Protein AF-A0A498BUT2-F1 (afdb_monomer)

Mean predicted aligned error: 12.11 Å

Structure (mmCIF, N/CA/C/O backbone):
data_AF-A0A498BUT2-F1
#
_entry.id   AF-A0A498BUT2-F1
#
loop_
_atom_site.group_PDB
_atom_site.id
_atom_site.type_symbol
_atom_site.label_atom_id
_atom_site.label_alt_id
_atom_site.label_comp_id
_atom_site.label_asym_id
_atom_site.label_entity_id
_atom_site.label_seq_id
_atom_site.pdbx_PDB_ins_code
_atom_site.Cartn_x
_atom_site.Cartn_y
_atom_site.Cartn_z
_atom_site.occupancy
_atom_site.B_iso_or_equiv
_atom_site.auth_seq_id
_atom_site.auth_comp_id
_atom_site.auth_asym_id
_atom_site.auth_atom_id
_atom_site.pdbx_PDB_model_num
ATOM 1 N N . MET A 1 1 ? 18.995 -13.179 4.848 1.00 48.69 1 MET A N 1
ATOM 2 C CA . MET A 1 1 ? 18.732 -11.824 4.320 1.00 48.69 1 MET A CA 1
ATOM 3 C C . MET A 1 1 ? 18.268 -11.964 2.884 1.00 48.69 1 MET A C 1
ATOM 5 O O . MET A 1 1 ? 19.010 -12.505 2.075 1.00 48.69 1 MET A O 1
ATOM 9 N N . THR A 1 2 ? 17.034 -11.563 2.591 1.00 67.81 2 THR A N 1
ATOM 10 C CA . THR A 1 2 ? 16.469 -11.614 1.234 1.00 67.81 2 THR A CA 1
ATOM 11 C C . THR A 1 2 ? 16.701 -10.267 0.565 1.00 67.81 2 THR A C 1
ATOM 13 O O . THR A 1 2 ? 16.444 -9.232 1.177 1.00 67.81 2 THR A O 1
ATOM 16 N N . TRP A 1 3 ? 17.200 -10.270 -0.671 1.00 71.25 3 TRP A N 1
ATOM 17 C CA . TRP A 1 3 ? 17.342 -9.050 -1.464 1.00 71.25 3 TRP A CA 1
ATOM 18 C C . TRP A 1 3 ? 15.978 -8.362 -1.640 1.00 71.25 3 TRP A C 1
ATOM 20 O O . TRP A 1 3 ? 14.983 -9.025 -1.937 1.00 71.25 3 TRP A O 1
ATOM 30 N N . ARG A 1 4 ? 15.933 -7.037 -1.458 1.00 67.44 4 ARG A N 1
ATOM 31 C CA . ARG A 1 4 ? 14.742 -6.202 -1.669 1.00 67.44 4 ARG A CA 1
ATOM 32 C C . ARG A 1 4 ? 15.098 -5.077 -2.654 1.00 67.44 4 ARG A C 1
ATOM 34 O O . ARG A 1 4 ? 16.143 -4.450 -2.467 1.00 67.44 4 ARG A O 1
ATOM 41 N N . PRO A 1 5 ? 14.277 -4.808 -3.686 1.00 71.19 5 PRO A N 1
ATOM 42 C CA . PRO A 1 5 ? 14.531 -3.696 -4.594 1.00 71.19 5 PRO A CA 1
ATOM 43 C C . PRO A 1 5 ? 14.382 -2.355 -3.868 1.00 71.19 5 PRO A C 1
ATOM 45 O O . PRO A 1 5 ? 13.494 -2.188 -3.031 1.00 71.19 5 PRO A O 1
ATOM 48 N N . ILE A 1 6 ? 15.224 -1.388 -4.232 1.00 82.44 6 ILE A N 1
ATOM 49 C CA . ILE A 1 6 ? 15.056 0.013 -3.834 1.00 82.44 6 ILE A CA 1
ATOM 50 C C . ILE A 1 6 ? 14.134 0.670 -4.865 1.00 82.44 6 ILE A C 1
ATOM 52 O O . ILE A 1 6 ? 14.436 0.656 -6.057 1.00 82.44 6 ILE A O 1
ATOM 56 N N . LEU A 1 7 ? 13.010 1.224 -4.407 1.00 86.06 7 LEU A N 1
ATOM 57 C CA . LEU A 1 7 ? 11.996 1.868 -5.245 1.00 86.06 7 LEU A CA 1
ATOM 58 C C . LEU A 1 7 ? 11.850 3.338 -4.855 1.00 86.06 7 LEU A C 1
ATOM 60 O O . LEU A 1 7 ? 11.900 3.678 -3.673 1.00 86.06 7 LEU A O 1
ATOM 64 N N . ALA A 1 8 ? 11.611 4.200 -5.840 1.00 90.06 8 ALA A N 1
ATOM 65 C CA . ALA A 1 8 ? 11.208 5.575 -5.590 1.00 90.06 8 ALA A CA 1
ATOM 66 C C . ALA A 1 8 ? 9.722 5.604 -5.204 1.00 90.06 8 ALA A C 1
ATOM 68 O O . ALA A 1 8 ? 8.874 5.142 -5.967 1.00 90.06 8 ALA A O 1
ATOM 69 N N . ALA A 1 9 ? 9.403 6.149 -4.032 1.00 92.56 9 ALA A N 1
ATOM 70 C CA . ALA A 1 9 ? 8.027 6.398 -3.616 1.00 92.56 9 ALA A CA 1
ATOM 71 C C . ALA A 1 9 ? 7.617 7.807 -4.061 1.00 92.56 9 ALA A C 1
ATOM 73 O O . ALA A 1 9 ? 8.041 8.797 -3.468 1.00 92.56 9 ALA A O 1
ATOM 74 N N . VAL A 1 10 ? 6.816 7.901 -5.121 1.00 94.62 10 VAL A N 1
ATOM 75 C CA . VAL A 1 10 ? 6.321 9.179 -5.647 1.00 94.62 10 VAL A CA 1
ATOM 76 C C . VAL A 1 10 ? 4.900 9.398 -5.152 1.00 94.62 10 VAL A C 1
ATOM 78 O O . VAL A 1 10 ? 4.006 8.622 -5.487 1.00 94.62 10 VAL A O 1
ATOM 81 N N . GLU A 1 11 ? 4.676 10.443 -4.359 1.00 95.88 11 GLU A N 1
ATOM 82 C CA . GLU A 1 11 ? 3.330 10.811 -3.917 1.00 95.88 11 GLU A CA 1
ATOM 83 C C . GLU A 1 11 ? 2.539 11.402 -5.092 1.00 95.88 11 GLU A C 1
ATOM 85 O O . GLU A 1 11 ? 2.943 12.396 -5.691 1.00 95.88 11 GLU A O 1
ATOM 90 N N . VAL A 1 12 ? 1.433 10.751 -5.456 1.00 94.88 12 VAL A N 1
ATOM 91 C CA . VAL A 1 12 ? 0.573 11.164 -6.584 1.00 94.88 12 VAL A CA 1
ATOM 92 C C . VAL A 1 12 ? -0.678 11.896 -6.109 1.00 94.88 12 VAL A C 1
ATOM 94 O O . VAL A 1 12 ? -1.229 12.728 -6.826 1.00 94.88 12 VAL A O 1
ATOM 97 N N . GLN A 1 13 ? -1.132 11.568 -4.903 1.00 94.31 13 GLN A N 1
ATOM 98 C CA . GLN A 1 13 ? -2.229 12.194 -4.173 1.00 94.31 13 GLN A CA 1
ATOM 99 C C . GLN A 1 13 ? -1.907 12.068 -2.680 1.00 94.31 13 GLN A C 1
ATOM 101 O O . GLN A 1 13 ? -1.156 11.157 -2.322 1.00 94.31 13 GLN A O 1
ATOM 106 N N . PRO A 1 14 ? -2.488 12.907 -1.807 1.00 95.31 14 PRO A N 1
ATOM 107 C CA . PRO A 1 14 ? -2.291 12.771 -0.371 1.00 95.31 14 PRO A CA 1
ATOM 108 C C . PRO A 1 14 ? -2.540 11.333 0.086 1.00 95.31 14 PRO A C 1
ATOM 110 O O . PRO A 1 14 ? -3.590 10.766 -0.223 1.00 95.31 14 PRO A O 1
ATOM 113 N N . ALA A 1 15 ? -1.579 10.756 0.813 1.00 94.44 15 ALA A N 1
ATOM 114 C CA . ALA A 1 15 ? -1.648 9.380 1.318 1.00 94.44 15 ALA A CA 1
ATOM 115 C C . ALA A 1 15 ? -1.657 8.277 0.234 1.00 94.44 15 ALA A C 1
ATOM 117 O O . ALA A 1 15 ? -1.972 7.117 0.523 1.00 94.44 15 ALA A O 1
ATOM 118 N N . VAL A 1 16 ? -1.275 8.609 -1.001 1.00 94.94 16 VAL A N 1
ATOM 119 C CA . VAL A 1 16 ? -1.165 7.670 -2.116 1.00 94.94 16 VAL A CA 1
ATOM 120 C C . VAL A 1 16 ? 0.191 7.811 -2.801 1.00 94.94 16 VAL A C 1
ATOM 122 O O . VAL A 1 16 ? 0.506 8.838 -3.404 1.00 94.94 16 VAL A O 1
ATOM 125 N N . TRP A 1 17 ? 0.950 6.720 -2.819 1.00 95.38 17 TRP A N 1
ATOM 126 C CA . TRP A 1 17 ? 2.262 6.650 -3.448 1.00 95.38 17 TRP A CA 1
ATOM 127 C C . TRP A 1 17 ? 2.277 5.657 -4.611 1.00 95.38 17 TRP A C 1
ATOM 129 O O . TRP A 1 17 ? 1.837 4.512 -4.486 1.00 95.38 17 TRP A O 1
ATOM 139 N N . SER A 1 18 ? 2.812 6.100 -5.748 1.00 93.25 18 SER A N 1
ATOM 140 C CA . SER A 1 18 ? 3.244 5.245 -6.853 1.00 93.25 18 SER A CA 1
ATOM 141 C C . SER A 1 18 ? 4.683 4.813 -6.568 1.00 93.25 18 SER A C 1
ATOM 143 O O . SER A 1 18 ? 5.587 5.642 -6.453 1.00 93.25 18 SER A O 1
ATOM 145 N N . MET A 1 19 ? 4.892 3.510 -6.414 1.00 91.44 19 MET A N 1
ATOM 146 C CA . MET A 1 19 ? 6.205 2.900 -6.242 1.00 91.44 19 MET A CA 1
ATOM 147 C C . MET A 1 19 ? 6.804 2.693 -7.627 1.00 91.44 19 MET A C 1
ATOM 149 O O . MET A 1 19 ? 6.229 1.966 -8.437 1.00 91.44 19 MET A O 1
ATOM 153 N N . ARG A 1 20 ? 7.937 3.330 -7.920 1.00 89.94 20 ARG A N 1
ATOM 154 C CA . ARG A 1 20 ? 8.533 3.357 -9.260 1.00 89.94 20 ARG A CA 1
ATOM 155 C C . ARG A 1 20 ? 9.970 2.856 -9.262 1.00 89.94 20 ARG A C 1
ATOM 157 O O . ARG A 1 20 ? 10.728 3.098 -8.323 1.00 89.94 20 ARG A O 1
ATOM 164 N N . ASP A 1 21 ? 10.340 2.199 -10.349 1.00 86.19 21 ASP A N 1
ATOM 165 C CA . ASP A 1 21 ? 11.714 1.850 -10.698 1.00 86.19 21 ASP A CA 1
ATOM 166 C C . ASP A 1 21 ? 12.080 2.439 -12.077 1.00 86.19 21 ASP A C 1
ATOM 168 O O . ASP A 1 21 ? 11.344 3.247 -12.649 1.00 86.1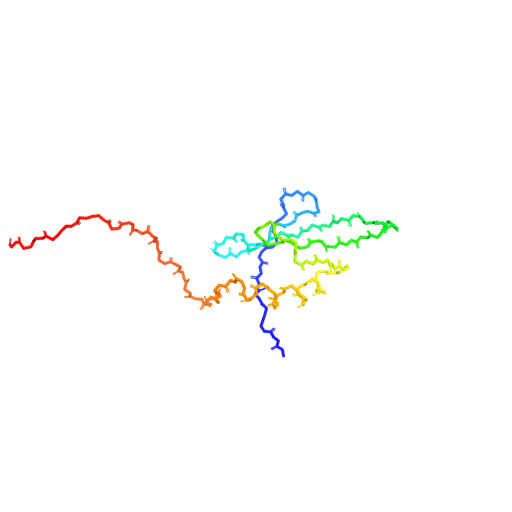9 21 ASP A O 1
ATOM 172 N N . GLN A 1 22 ? 13.238 2.053 -12.618 1.00 84.38 22 GLN A N 1
ATOM 173 C CA . GLN A 1 22 ? 13.688 2.493 -13.945 1.00 84.38 22 GLN A CA 1
ATOM 174 C C . GLN A 1 22 ? 12.825 1.947 -15.098 1.00 84.38 22 GLN A C 1
ATOM 176 O O . GLN A 1 22 ? 12.847 2.508 -16.192 1.00 84.38 22 GLN A O 1
ATOM 181 N N . ALA A 1 23 ? 12.091 0.854 -14.879 1.00 84.69 23 ALA A N 1
ATOM 182 C CA . ALA A 1 23 ? 11.201 0.245 -15.862 1.00 84.69 23 ALA A CA 1
ATOM 183 C C . ALA A 1 23 ? 9.783 0.845 -15.824 1.00 84.69 23 ALA A C 1
ATOM 185 O O . ALA A 1 23 ? 9.039 0.705 -16.797 1.00 84.69 23 ALA A O 1
ATOM 186 N N . GLY A 1 24 ? 9.409 1.531 -14.740 1.00 85.00 24 GLY A N 1
ATOM 187 C CA . GLY A 1 24 ? 8.169 2.291 -14.636 1.00 85.00 24 GLY A CA 1
ATOM 188 C C . GLY A 1 24 ? 7.485 2.138 -13.283 1.00 85.00 24 GLY A C 1
ATOM 189 O O . GLY A 1 24 ? 8.130 2.075 -12.241 1.00 85.00 24 GLY A O 1
ATOM 190 N N . GLU A 1 25 ? 6.151 2.134 -13.290 1.00 87.25 25 GLU A N 1
ATOM 191 C CA . GLU A 1 25 ? 5.377 1.881 -12.075 1.00 87.25 25 GLU A CA 1
ATOM 192 C C . GLU A 1 25 ? 5.471 0.406 -11.689 1.00 87.25 25 GLU A C 1
ATOM 194 O O . GLU A 1 25 ? 5.028 -0.484 -12.419 1.00 87.25 25 GLU A O 1
ATOM 199 N N . TYR A 1 26 ? 6.048 0.174 -10.517 1.00 85.56 26 TYR A N 1
ATOM 200 C CA . TYR A 1 26 ? 6.118 -1.124 -9.881 1.00 85.56 26 TYR A CA 1
ATOM 201 C C . TYR A 1 26 ? 4.780 -1.441 -9.219 1.00 85.56 26 TYR A C 1
ATOM 203 O O . TYR A 1 26 ? 4.197 -2.475 -9.500 1.00 85.56 26 TYR A O 1
ATOM 211 N N . GLY A 1 27 ? 4.237 -0.544 -8.396 1.00 90.00 27 GLY A N 1
ATOM 212 C CA . GLY A 1 27 ? 2.960 -0.762 -7.717 1.00 90.00 27 GLY A CA 1
ATOM 213 C C . GLY A 1 27 ? 2.462 0.479 -6.994 1.00 90.00 27 GLY A C 1
ATOM 214 O O . GLY A 1 27 ? 3.083 1.535 -7.062 1.00 90.00 27 GLY A O 1
ATOM 215 N N . ARG A 1 28 ? 1.349 0.350 -6.276 1.00 93.50 28 ARG A N 1
ATOM 216 C CA . ARG A 1 28 ? 0.707 1.461 -5.570 1.00 93.50 28 ARG A CA 1
ATOM 217 C C . ARG A 1 28 ? 0.556 1.138 -4.093 1.00 93.50 28 ARG A C 1
ATOM 219 O O . ARG A 1 28 ? 0.170 0.027 -3.729 1.00 93.50 28 ARG A O 1
ATOM 226 N N . VAL A 1 29 ? 0.857 2.115 -3.249 1.00 94.56 29 VAL A N 1
ATOM 227 C CA . VAL A 1 29 ? 0.635 2.054 -1.805 1.00 94.56 29 VAL A CA 1
ATOM 228 C C . VAL A 1 29 ? -0.308 3.176 -1.418 1.00 94.56 29 VAL A C 1
ATOM 230 O O . VAL A 1 29 ? -0.142 4.315 -1.843 1.00 94.56 29 VAL A O 1
ATOM 233 N N . GLU A 1 30 ? -1.303 2.851 -0.610 1.00 95.44 30 GLU A N 1
ATOM 234 C CA . GLU A 1 30 ? -2.297 3.809 -0.154 1.00 95.44 30 GLU A CA 1
ATOM 235 C C . GLU A 1 30 ? -2.534 3.660 1.345 1.00 95.44 30 GLU A C 1
ATOM 237 O O . GLU A 1 30 ? -2.760 2.554 1.834 1.00 95.44 30 GLU A O 1
ATOM 242 N N . LEU A 1 31 ? -2.505 4.769 2.079 1.00 94.81 31 LEU A N 1
ATOM 243 C CA . LEU A 1 31 ? -2.865 4.795 3.490 1.00 94.81 31 LEU A CA 1
ATOM 244 C C . LEU A 1 31 ? -4.375 5.031 3.622 1.00 94.81 31 LEU A C 1
ATOM 246 O O . LEU A 1 31 ? -4.905 6.058 3.204 1.00 94.81 31 LEU A O 1
ATOM 250 N N . ARG A 1 32 ? -5.082 4.072 4.220 1.00 94.75 32 ARG A N 1
ATOM 251 C CA . ARG A 1 32 ? -6.533 4.123 4.442 1.00 94.75 32 ARG A CA 1
ATOM 252 C C . ARG A 1 32 ? -6.845 4.046 5.930 1.00 94.75 32 ARG A C 1
ATOM 254 O O . ARG A 1 32 ? -6.180 3.322 6.670 1.00 94.75 32 ARG A O 1
ATOM 261 N N . ARG A 1 33 ? -7.925 4.713 6.344 1.00 94.12 33 ARG A N 1
ATOM 262 C CA . ARG A 1 33 ? -8.631 4.348 7.578 1.00 94.12 33 ARG A CA 1
ATOM 263 C C . ARG A 1 33 ? -9.519 3.141 7.302 1.00 94.12 33 ARG A C 1
ATOM 265 O O . ARG A 1 33 ? -10.251 3.133 6.313 1.00 94.12 33 ARG A O 1
ATOM 272 N N . VAL A 1 34 ? -9.450 2.142 8.168 1.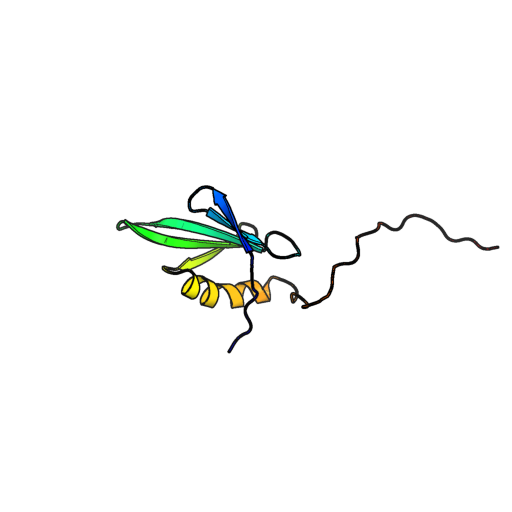00 90.44 34 VAL A N 1
ATOM 273 C CA . VAL A 1 34 ? -10.313 0.955 8.141 1.00 90.44 34 VAL A CA 1
ATOM 274 C C . VAL A 1 34 ? -11.237 0.947 9.365 1.00 90.44 34 VAL A C 1
ATOM 276 O O . VAL A 1 34 ? -11.213 1.875 10.178 1.00 90.44 34 VAL A O 1
ATOM 279 N N . ALA A 1 35 ? -12.094 -0.073 9.478 1.00 89.69 35 ALA A N 1
ATOM 280 C CA . ALA A 1 35 ? -13.006 -0.220 10.613 1.00 89.69 35 ALA A CA 1
ATOM 281 C C . ALA A 1 35 ? -12.255 -0.104 11.953 1.00 89.69 35 ALA A C 1
ATOM 283 O O . ALA A 1 35 ? -11.129 -0.578 12.081 1.00 89.69 35 ALA A O 1
ATOM 284 N N . GLY A 1 36 ? -12.872 0.558 12.934 1.00 87.38 36 GLY A N 1
ATOM 285 C CA . GLY A 1 36 ? -12.229 0.839 14.222 1.00 87.38 36 GLY A CA 1
ATOM 286 C C . GLY A 1 36 ? -11.268 2.034 14.214 1.00 87.38 36 GLY A C 1
ATOM 287 O O . GLY A 1 36 ? -10.525 2.208 15.171 1.00 87.38 36 GLY A O 1
ATOM 288 N N . ASN A 1 37 ? -11.284 2.871 13.164 1.00 87.31 37 ASN A N 1
ATOM 289 C CA . ASN A 1 37 ? -10.425 4.060 13.020 1.00 87.31 37 ASN A CA 1
ATOM 290 C C . ASN A 1 37 ? -8.915 3.741 12.945 1.00 87.31 37 ASN A C 1
ATOM 292 O O . ASN A 1 37 ? -8.074 4.622 13.129 1.00 87.31 37 ASN A O 1
ATOM 296 N N . GLU A 1 38 ? -8.566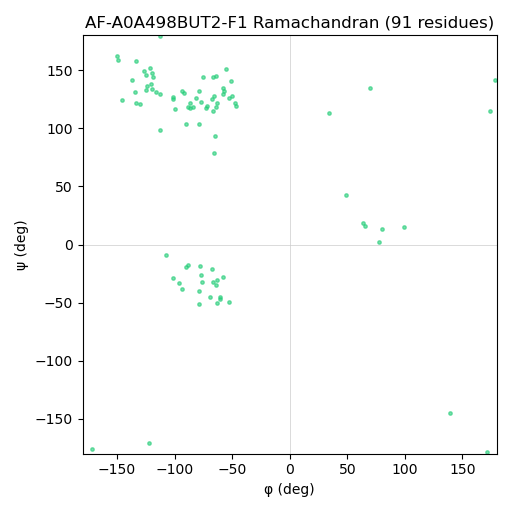 2.492 12.636 1.00 91.75 38 GLU A N 1
ATOM 297 C CA . GLU A 1 38 ? -7.183 2.073 12.431 1.00 91.75 38 GLU A CA 1
ATOM 298 C C . GLU A 1 38 ? -6.656 2.560 11.079 1.00 91.75 38 GLU A C 1
ATOM 300 O O . GLU A 1 38 ? -7.371 2.556 10.074 1.00 91.75 38 GLU A O 1
ATOM 305 N N . LEU A 1 39 ? -5.379 2.932 11.034 1.00 93.44 39 LEU A N 1
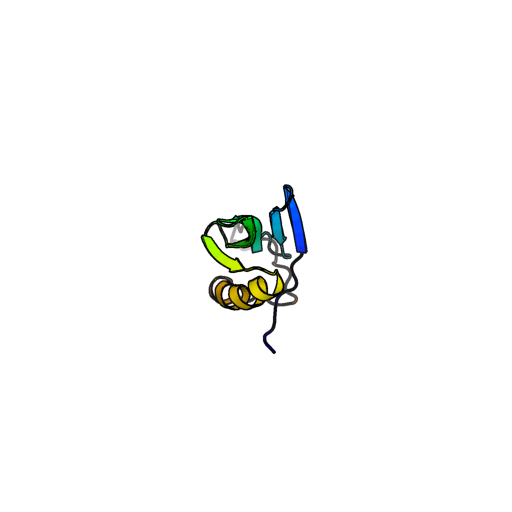ATOM 306 C CA . LEU A 1 39 ? -4.677 3.243 9.794 1.00 93.44 39 LEU A CA 1
ATOM 307 C C . LEU A 1 39 ? -3.982 1.995 9.253 1.00 93.44 39 LEU A C 1
ATOM 309 O O . LEU A 1 39 ? -3.250 1.319 9.978 1.00 93.44 39 LEU A O 1
ATOM 313 N N . ARG A 1 40 ? -4.189 1.698 7.968 1.00 94.12 40 ARG A N 1
ATOM 314 C CA . ARG A 1 40 ? -3.521 0.592 7.277 1.00 94.12 40 ARG A CA 1
ATOM 315 C C . ARG A 1 40 ? -3.050 1.001 5.891 1.00 94.12 40 ARG A C 1
ATOM 317 O O . ARG A 1 40 ? -3.747 1.697 5.156 1.00 94.12 40 ARG A O 1
ATOM 324 N N . TYR A 1 41 ? -1.881 0.500 5.528 1.00 94.69 41 TYR A N 1
ATOM 325 C CA . TYR A 1 41 ? -1.344 0.555 4.183 1.00 94.69 41 TYR A CA 1
ATOM 326 C C . TYR A 1 41 ? -1.955 -0.557 3.345 1.00 94.69 41 TYR A C 1
ATOM 328 O O . TYR A 1 41 ? -1.890 -1.730 3.707 1.00 94.69 41 TYR A O 1
ATOM 336 N N . ARG A 1 42 ? -2.525 -0.177 2.211 1.00 94.56 42 ARG A N 1
ATOM 337 C CA . ARG A 1 42 ? -3.046 -1.044 1.162 1.00 94.56 42 ARG A CA 1
ATOM 338 C C . ARG A 1 42 ? -2.029 -1.089 0.029 1.00 94.56 42 ARG A C 1
ATOM 340 O O . ARG A 1 42 ? -1.641 -0.033 -0.461 1.00 94.56 42 ARG A O 1
ATOM 347 N N . CYS A 1 43 ? -1.608 -2.279 -0.395 1.00 92.81 43 CYS A N 1
ATOM 348 C CA . CYS A 1 43 ? -0.678 -2.435 -1.515 1.00 92.81 43 CYS A CA 1
ATOM 349 C C . CYS A 1 43 ? -1.343 -3.095 -2.717 1.00 92.81 43 CYS A C 1
ATOM 351 O O . CYS A 1 43 ? -1.920 -4.179 -2.602 1.00 92.81 43 CYS A O 1
ATOM 353 N N . GLU A 1 44 ? -1.197 -2.472 -3.879 1.00 91.94 44 GLU A N 1
ATOM 354 C CA . GLU A 1 44 ? -1.646 -2.995 -5.159 1.00 91.94 44 GLU A CA 1
ATOM 355 C C . GLU A 1 44 ? -0.500 -3.148 -6.154 1.00 91.94 44 GLU A C 1
ATOM 357 O O . GLU A 1 44 ? 0.459 -2.376 -6.170 1.00 91.94 44 GLU A O 1
ATOM 362 N N . PHE A 1 45 ? -0.660 -4.105 -7.061 1.00 85.88 45 PHE A N 1
ATOM 363 C CA . PHE A 1 45 ? 0.193 -4.287 -8.226 1.00 85.88 45 PHE A CA 1
ATOM 364 C C . PHE A 1 45 ? -0.651 -4.512 -9.456 1.00 85.88 45 PHE A C 1
ATOM 366 O O . PHE A 1 45 ? -1.435 -5.461 -9.500 1.00 85.88 45 PHE A O 1
ATOM 373 N N . ARG A 1 46 ? -0.483 -3.646 -10.459 1.00 84.69 46 ARG A N 1
ATOM 374 C CA . ARG A 1 46 ? -1.256 -3.703 -11.709 1.00 84.69 46 ARG A CA 1
ATOM 375 C C . ARG A 1 46 ? -2.767 -3.831 -11.449 1.00 84.69 46 ARG A C 1
ATOM 377 O O . ARG A 1 46 ? -3.440 -4.651 -12.064 1.00 84.69 46 ARG A O 1
ATOM 384 N N . GLY A 1 47 ? -3.270 -3.062 -10.480 1.00 86.25 47 GLY A N 1
ATOM 385 C CA . GLY A 1 47 ? -4.681 -3.055 -10.071 1.00 86.25 47 GLY A CA 1
ATOM 386 C C . GLY A 1 47 ? -5.126 -4.232 -9.194 1.00 86.25 47 GLY A C 1
ATOM 387 O O . GLY A 1 47 ? -6.297 -4.310 -8.838 1.00 86.25 47 GLY A O 1
ATOM 388 N N . VAL A 1 48 ? -4.228 -5.149 -8.824 1.00 87.88 48 VAL A N 1
ATOM 389 C CA . VAL A 1 48 ? -4.543 -6.289 -7.952 1.00 87.88 48 VAL A CA 1
ATOM 390 C C . VAL A 1 48 ? -4.066 -6.009 -6.534 1.00 87.88 48 VAL A C 1
ATOM 392 O O . VAL A 1 48 ? -2.882 -5.755 -6.320 1.00 87.88 48 VAL A O 1
ATOM 395 N N . LEU A 1 49 ? -4.967 -6.110 -5.555 1.00 91.00 49 LEU A N 1
ATOM 396 C CA . LEU A 1 49 ? -4.627 -6.035 -4.133 1.00 91.00 49 LEU A CA 1
ATOM 397 C C . LEU A 1 49 ? -3.714 -7.205 -3.745 1.00 91.00 49 LEU A C 1
ATOM 399 O O . LEU A 1 49 ? -4.093 -8.368 -3.866 1.00 91.00 49 LEU A O 1
ATOM 403 N 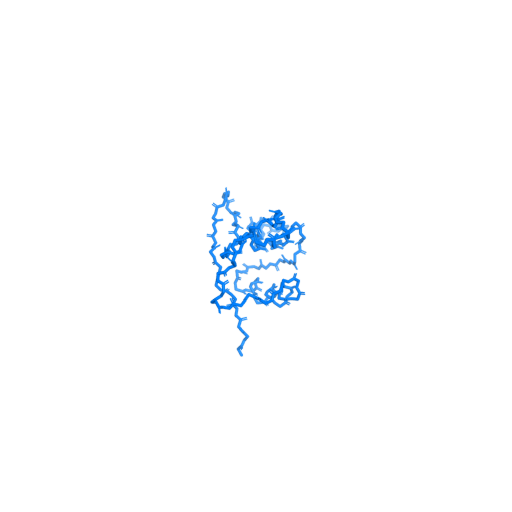N . ILE A 1 50 ? -2.528 -6.892 -3.229 1.00 87.44 50 ILE A N 1
ATOM 404 C CA . ILE A 1 50 ? -1.569 -7.896 -2.752 1.00 87.44 50 ILE A CA 1
ATOM 405 C C . ILE A 1 50 ? -1.692 -8.106 -1.247 1.00 87.44 50 ILE A C 1
ATOM 407 O O . ILE A 1 50 ? -1.474 -9.219 -0.754 1.00 87.44 50 ILE A O 1
ATOM 411 N N . GLY A 1 51 ? -2.030 -7.047 -0.510 1.00 89.00 51 GLY A N 1
ATOM 412 C CA . GLY A 1 51 ? -2.158 -7.135 0.933 1.00 89.00 51 GLY A CA 1
ATOM 413 C C . GLY A 1 51 ? -2.342 -5.803 1.639 1.00 89.00 51 GLY A C 1
ATOM 414 O O . GLY A 1 51 ? -2.394 -4.733 1.028 1.00 89.00 51 GLY A O 1
ATOM 415 N N . TRP A 1 52 ? -2.431 -5.930 2.958 1.00 93.25 52 TRP A N 1
ATOM 416 C CA . TRP A 1 52 ? -2.564 -4.844 3.911 1.00 93.25 52 TRP A CA 1
ATOM 417 C C . TRP A 1 52 ? -1.482 -4.959 4.980 1.00 93.25 52 TRP A C 1
ATOM 419 O O . TRP A 1 52 ? -1.096 -6.072 5.339 1.00 93.25 52 TRP A O 1
ATOM 429 N N . ALA A 1 53 ? -1.037 -3.830 5.521 1.00 90.75 53 ALA A N 1
ATOM 430 C CA . ALA A 1 53 ? -0.115 -3.792 6.650 1.00 90.75 53 ALA A CA 1
ATOM 431 C C . ALA A 1 53 ? -0.332 -2.545 7.509 1.00 90.75 53 ALA A C 1
ATOM 433 O O . ALA A 1 53 ? -0.918 -1.563 7.065 1.00 90.75 53 ALA A O 1
ATOM 434 N N . THR A 1 54 ? 0.168 -2.568 8.738 1.00 90.81 54 THR A N 1
ATOM 435 C CA . THR A 1 54 ? 0.155 -1.413 9.651 1.00 90.81 54 THR A CA 1
ATOM 436 C C . THR A 1 54 ? 1.400 -0.540 9.508 1.00 90.81 54 THR A C 1
ATOM 438 O O . THR A 1 54 ? 1.373 0.633 9.866 1.00 90.81 54 THR A O 1
ATOM 441 N N . THR A 1 55 ? 2.480 -1.078 8.934 1.00 85.81 55 THR A N 1
ATOM 442 C CA . THR A 1 55 ? 3.712 -0.338 8.636 1.00 85.81 55 THR A CA 1
ATOM 443 C C . THR A 1 55 ? 4.197 -0.641 7.220 1.00 85.81 55 THR A C 1
ATOM 445 O O . THR A 1 55 ? 3.868 -1.685 6.650 1.00 85.81 55 THR A O 1
ATOM 448 N N . LEU A 1 56 ? 5.009 0.257 6.659 1.00 80.75 56 LEU A N 1
ATOM 449 C CA . LEU A 1 56 ? 5.622 0.062 5.345 1.00 80.75 56 LEU A CA 1
ATOM 450 C C . LEU A 1 56 ? 6.643 -1.083 5.329 1.00 80.75 56 LEU A C 1
ATOM 452 O O . LEU A 1 56 ? 6.747 -1.767 4.315 1.00 80.75 56 LEU A O 1
ATOM 456 N N . ASP A 1 57 ? 7.360 -1.331 6.430 1.00 82.38 57 ASP A N 1
ATOM 457 C CA . ASP A 1 57 ? 8.325 -2.438 6.489 1.00 82.38 57 ASP A CA 1
ATOM 458 C C . ASP A 1 57 ? 7.612 -3.793 6.483 1.00 82.38 57 ASP A C 1
ATOM 460 O O . ASP A 1 57 ? 7.948 -4.667 5.685 1.00 82.38 57 ASP A O 1
ATOM 464 N N . THR A 1 58 ? 6.545 -3.938 7.277 1.00 81.44 58 THR A N 1
ATOM 465 C CA . THR A 1 58 ? 5.740 -5.170 7.282 1.00 81.44 58 THR A CA 1
ATOM 466 C C . THR A 1 58 ? 5.059 -5.393 5.929 1.00 81.44 58 THR A C 1
ATOM 468 O O . THR A 1 58 ? 4.931 -6.528 5.468 1.00 81.44 58 THR A O 1
ATOM 471 N N . LEU A 1 59 ? 4.654 -4.309 5.258 1.00 79.81 59 LEU A N 1
ATOM 472 C CA . LEU A 1 59 ? 4.138 -4.370 3.894 1.00 79.81 59 LEU A CA 1
ATOM 473 C C . LEU A 1 59 ? 5.213 -4.865 2.927 1.00 79.81 59 LEU A C 1
ATOM 475 O O . LEU A 1 59 ? 4.955 -5.792 2.163 1.00 79.81 59 LEU A O 1
ATOM 479 N N . ALA A 1 60 ? 6.407 -4.272 2.960 1.00 75.62 60 ALA A N 1
ATOM 480 C CA . ALA A 1 60 ? 7.511 -4.640 2.086 1.00 75.62 60 ALA A CA 1
ATOM 481 C C . ALA A 1 60 ? 7.912 -6.107 2.290 1.00 75.62 60 ALA A C 1
ATOM 483 O O . ALA A 1 60 ? 8.038 -6.841 1.312 1.00 75.62 60 ALA A O 1
ATOM 484 N N . ASP A 1 61 ? 8.024 -6.563 3.536 1.00 73.94 61 ASP A N 1
ATOM 485 C CA . ASP A 1 61 ? 8.376 -7.948 3.849 1.00 73.94 61 ASP A CA 1
ATOM 486 C C . ASP A 1 61 ? 7.365 -8.961 3.283 1.00 73.94 61 ASP A C 1
ATOM 488 O O . ASP A 1 61 ? 7.750 -9.906 2.595 1.00 73.94 61 ASP A O 1
ATOM 492 N N . GLY A 1 62 ? 6.062 -8.725 3.472 1.00 67.94 62 GLY A N 1
ATOM 493 C CA . GLY A 1 62 ? 5.016 -9.631 2.981 1.00 67.94 62 GLY A CA 1
ATOM 494 C C . GLY A 1 62 ? 4.733 -9.528 1.475 1.00 67.94 62 GLY A C 1
ATOM 495 O O . GLY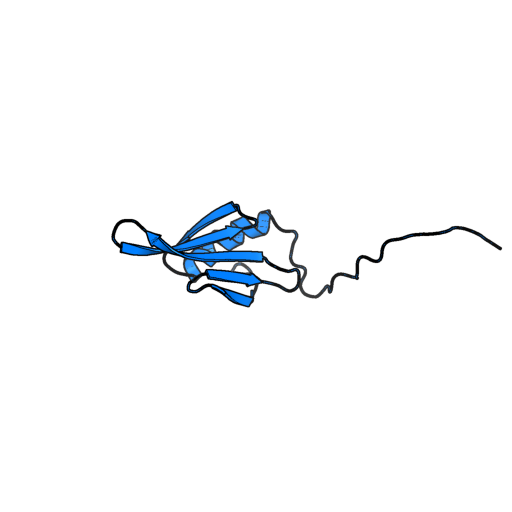 A 1 62 ? 4.267 -10.490 0.854 1.00 67.94 62 GLY A O 1
ATOM 496 N N . THR A 1 63 ? 5.000 -8.369 0.870 1.00 63.56 63 THR A N 1
ATOM 497 C CA . THR A 1 63 ? 4.629 -8.069 -0.523 1.00 63.56 63 THR A CA 1
ATOM 498 C C . THR A 1 63 ? 5.759 -8.398 -1.497 1.00 63.56 63 THR A C 1
ATOM 500 O O . THR A 1 63 ? 5.486 -8.938 -2.572 1.00 63.56 63 THR A O 1
ATOM 503 N N . VAL A 1 64 ? 7.022 -8.152 -1.124 1.00 63.06 64 VAL A N 1
ATOM 504 C CA . VAL A 1 64 ? 8.189 -8.397 -1.991 1.00 63.06 64 VAL A CA 1
ATOM 505 C C . VAL A 1 64 ? 8.207 -9.834 -2.532 1.00 63.06 64 VAL A C 1
ATOM 507 O O . VAL A 1 64 ? 8.226 -9.979 -3.752 1.00 63.06 64 VAL A O 1
ATOM 510 N N . PRO A 1 65 ? 8.052 -10.905 -1.726 1.00 59.22 65 PRO A N 1
ATOM 511 C CA . PRO A 1 65 ? 8.055 -12.278 -2.242 1.00 59.22 65 PRO A CA 1
ATOM 512 C C . PRO A 1 65 ? 6.901 -12.586 -3.210 1.00 59.22 65 PRO A C 1
ATOM 514 O O . PRO A 1 65 ? 7.038 -13.426 -4.102 1.00 59.22 65 PRO A O 1
ATOM 517 N N . ARG A 1 66 ? 5.745 -11.926 -3.040 1.00 58.97 66 ARG A N 1
ATOM 518 C CA . ARG A 1 66 ? 4.555 -12.105 -3.895 1.00 58.97 66 ARG A CA 1
ATOM 519 C C . ARG A 1 66 ? 4.715 -11.397 -5.238 1.00 58.97 66 ARG A C 1
ATOM 521 O O . ARG A 1 66 ? 4.226 -11.889 -6.255 1.00 58.97 66 ARG A O 1
ATOM 528 N N . LEU A 1 67 ? 5.429 -10.277 -5.231 1.00 58.09 67 LEU A N 1
ATOM 529 C CA . LEU A 1 67 ? 5.753 -9.477 -6.403 1.00 58.09 67 LEU A CA 1
ATOM 530 C C . LEU A 1 67 ? 6.900 -10.069 -7.222 1.00 58.09 67 LEU A C 1
ATOM 532 O O . LEU A 1 67 ? 6.791 -10.139 -8.445 1.00 58.09 67 LEU A O 1
ATOM 536 N N . SER A 1 68 ? 7.944 -10.594 -6.571 1.00 58.81 68 SER A N 1
ATOM 537 C CA . SER A 1 68 ? 9.081 -11.246 -7.242 1.00 58.81 68 SER A CA 1
ATOM 538 C C . SER A 1 68 ? 8.667 -12.425 -8.127 1.00 58.81 68 SER A C 1
ATOM 540 O O . SER A 1 68 ? 9.339 -12.717 -9.106 1.00 58.81 68 SER A O 1
ATOM 542 N N . ARG A 1 69 ? 7.553 -13.104 -7.816 1.00 58.75 69 ARG A N 1
ATOM 543 C CA . ARG A 1 69 ? 7.021 -14.198 -8.650 1.00 58.75 69 ARG A CA 1
ATOM 544 C C . ARG A 1 69 ? 6.277 -13.717 -9.899 1.00 58.75 69 ARG A C 1
ATOM 546 O O . ARG A 1 69 ? 6.043 -14.515 -10.799 1.00 58.75 69 ARG A O 1
ATOM 553 N N . ARG A 1 70 ? 5.850 -12.451 -9.939 1.00 57.12 70 ARG A N 1
ATOM 554 C CA . ARG A 1 70 ? 4.991 -11.889 -10.998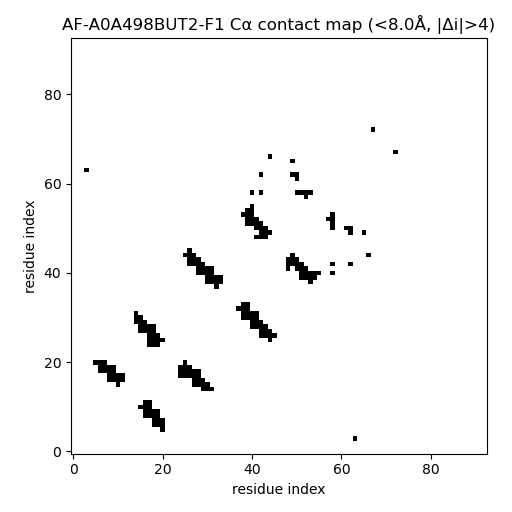 1.00 57.12 70 ARG A CA 1
ATOM 555 C C . ARG A 1 70 ? 5.731 -10.945 -11.948 1.00 57.12 70 ARG A C 1
ATOM 557 O O . ARG A 1 70 ? 5.165 -10.565 -12.971 1.00 57.12 70 ARG A O 1
ATOM 564 N N . GLN A 1 71 ? 6.974 -10.589 -11.633 1.00 55.69 71 GLN A N 1
ATOM 565 C CA . GLN A 1 71 ? 7.827 -9.734 -12.454 1.00 55.69 71 GLN A CA 1
ATOM 566 C C . GLN A 1 71 ? 9.103 -10.500 -12.840 1.00 55.69 71 GLN A C 1
ATOM 568 O O . GLN A 1 71 ? 9.658 -11.193 -11.987 1.00 55.69 71 GLN A O 1
ATOM 573 N N . PRO A 1 72 ? 9.589 -10.401 -14.094 1.00 53.94 72 PRO A N 1
ATOM 574 C CA . PRO A 1 72 ? 10.910 -10.914 -14.449 1.00 53.94 72 PRO A CA 1
ATOM 575 C C . PRO A 1 72 ? 11.970 -10.292 -13.529 1.00 53.94 72 PRO A C 1
ATOM 577 O O . PRO A 1 72 ? 11.771 -9.158 -13.080 1.00 53.94 72 PRO A O 1
ATOM 580 N N . PRO A 1 73 ? 13.084 -10.989 -13.246 1.00 53.25 73 PRO A N 1
ATOM 581 C CA . PRO A 1 73 ? 14.125 -10.450 -12.385 1.00 53.25 73 PRO A CA 1
ATOM 582 C C . PRO A 1 73 ? 14.550 -9.069 -12.888 1.00 53.25 73 PRO A C 1
ATOM 584 O O . PRO A 1 73 ? 14.896 -8.896 -14.058 1.00 53.25 73 PRO A O 1
ATOM 587 N N . LEU A 1 74 ? 14.502 -8.084 -11.992 1.00 55.03 74 LEU A N 1
ATOM 588 C CA . LEU A 1 74 ? 15.122 -6.784 -12.198 1.00 55.03 74 LEU A CA 1
ATOM 589 C C . LEU A 1 74 ? 16.630 -7.035 -12.260 1.00 55.03 74 LEU A C 1
ATOM 591 O O . LEU A 1 74 ? 17.274 -7.158 -11.223 1.00 55.03 74 LEU A O 1
ATOM 595 N N . ILE A 1 75 ? 17.178 -7.212 -13.463 1.00 50.47 75 ILE A N 1
ATOM 596 C CA . ILE A 1 75 ? 18.619 -7.391 -13.651 1.00 50.47 75 ILE A CA 1
ATOM 597 C C . ILE A 1 75 ? 19.282 -6.065 -13.259 1.00 50.47 75 ILE A C 1
ATOM 599 O O . ILE A 1 75 ? 19.059 -5.063 -13.948 1.00 50.47 75 ILE A O 1
ATOM 603 N N . PRO A 1 76 ? 20.096 -6.017 -12.189 1.00 38.62 76 PRO A N 1
ATOM 604 C CA . PRO A 1 76 ? 20.839 -4.813 -11.862 1.00 38.62 76 PRO A CA 1
ATOM 605 C C . PRO A 1 76 ? 21.823 -4.545 -13.008 1.00 38.62 76 PRO A C 1
ATOM 607 O O . PRO A 1 76 ? 22.672 -5.383 -13.302 1.00 38.62 76 PRO A O 1
ATOM 610 N N . GLY A 1 77 ? 21.689 -3.405 -13.689 1.00 44.41 77 GLY A N 1
ATOM 611 C CA . GLY A 1 77 ? 22.683 -2.946 -14.666 1.00 44.41 77 GLY A CA 1
ATOM 612 C C . GLY A 1 77 ? 22.403 -3.208 -16.151 1.00 44.41 77 GLY A C 1
ATOM 613 O O . GLY A 1 77 ? 23.317 -3.049 -16.954 1.00 44.41 77 GLY A O 1
ATOM 614 N N . ARG A 1 78 ? 21.175 -3.548 -16.568 1.00 38.44 78 ARG A N 1
ATOM 615 C CA . ARG A 1 78 ? 20.792 -3.469 -17.993 1.00 38.44 78 ARG A CA 1
ATOM 616 C C . ARG A 1 78 ? 19.747 -2.383 -18.214 1.00 38.44 78 ARG A C 1
ATOM 618 O O . ARG A 1 78 ? 18.551 -2.610 -18.049 1.00 38.44 78 ARG A O 1
ATOM 625 N N . SER A 1 79 ? 20.208 -1.217 -18.659 1.00 36.94 79 SER A N 1
ATOM 626 C CA . SER A 1 79 ? 19.406 -0.316 -19.485 1.00 36.94 79 SER A CA 1
ATOM 627 C C . SER A 1 79 ? 18.758 -1.154 -20.589 1.00 36.94 79 SER A C 1
ATOM 629 O O . SER A 1 79 ? 19.439 -1.838 -21.356 1.00 36.94 79 SER A O 1
ATOM 631 N N . SER A 1 80 ? 17.427 -1.176 -20.625 1.00 43.53 80 SER A N 1
ATOM 632 C CA . SER A 1 80 ? 16.704 -1.806 -21.730 1.00 43.53 80 SER A CA 1
ATOM 633 C C . SER A 1 80 ? 17.146 -1.125 -23.029 1.00 43.53 80 SER A C 1
ATOM 635 O O . SER A 1 80 ? 17.138 0.107 -23.069 1.00 43.53 80 SER A O 1
ATOM 637 N N . PRO A 1 81 ? 17.546 -1.856 -24.087 1.00 35.31 81 PRO A N 1
ATOM 638 C CA . PRO A 1 81 ? 17.775 -1.203 -25.364 1.00 35.31 81 PRO A CA 1
ATOM 639 C C . PRO A 1 81 ? 16.430 -0.642 -25.854 1.00 35.31 81 PRO A C 1
ATOM 641 O O . PRO A 1 81 ? 15.384 -1.256 -25.599 1.00 3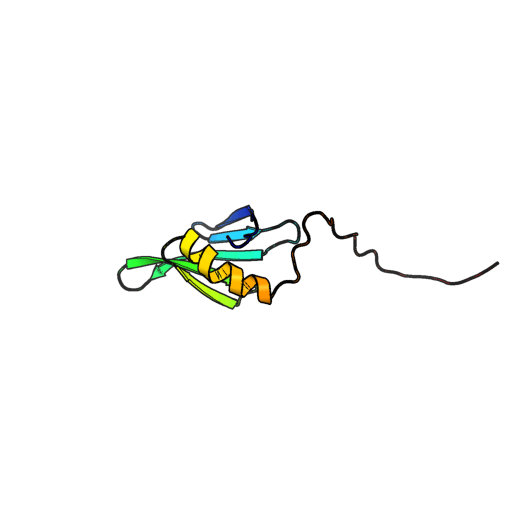5.31 81 PRO A O 1
ATOM 644 N N . PRO A 1 82 ? 16.416 0.519 -26.529 1.00 37.97 82 PRO A N 1
ATOM 645 C CA . PRO A 1 82 ? 15.182 1.066 -27.070 1.00 37.97 82 PRO A CA 1
ATOM 646 C C . PRO A 1 82 ? 14.553 0.032 -28.008 1.00 37.97 82 PRO A C 1
ATOM 648 O O . PRO A 1 82 ? 15.236 -0.540 -28.860 1.00 37.97 82 PRO A O 1
ATOM 651 N N . ARG A 1 83 ? 13.246 -0.225 -27.852 1.00 40.75 83 ARG A N 1
ATOM 652 C CA . ARG A 1 83 ? 12.453 -1.010 -28.811 1.00 40.75 83 ARG A CA 1
ATOM 653 C C . ARG A 1 83 ? 12.365 -0.240 -30.132 1.00 40.75 83 ARG A C 1
ATOM 655 O O . ARG A 1 83 ? 11.363 0.403 -30.425 1.00 40.75 83 ARG A O 1
ATOM 662 N N . GLY A 1 84 ? 13.434 -0.308 -30.918 1.00 36.84 84 GLY A N 1
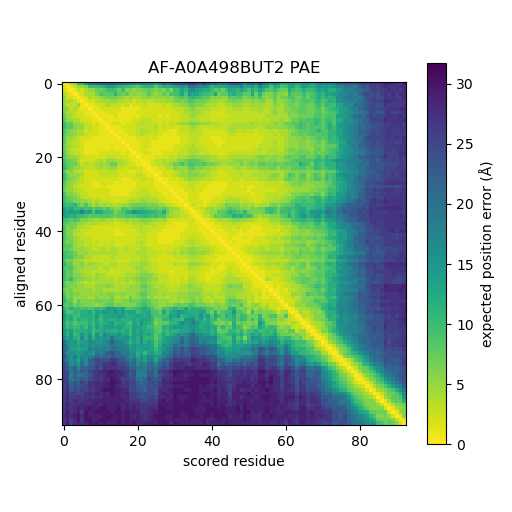ATOM 663 C CA . GLY A 1 84 ? 13.476 0.087 -32.316 1.00 36.84 84 GLY A CA 1
ATOM 664 C C . GLY A 1 84 ? 12.851 -1.012 -33.162 1.00 36.84 84 GLY A C 1
ATOM 665 O O . GLY A 1 84 ? 13.432 -2.072 -33.369 1.00 36.84 84 GLY A O 1
ATOM 666 N N . ARG A 1 85 ? 11.623 -0.752 -33.596 1.00 40.19 85 ARG A N 1
ATOM 667 C CA . ARG A 1 85 ? 10.852 -1.500 -34.588 1.00 40.19 85 ARG A CA 1
ATOM 668 C C . ARG A 1 85 ? 11.703 -1.803 -35.835 1.00 40.19 85 ARG A C 1
ATOM 670 O O . ARG A 1 85 ? 12.167 -0.883 -36.497 1.00 40.19 85 ARG A O 1
ATOM 677 N N . SER A 1 86 ? 11.855 -3.082 -36.176 1.00 43.00 86 SER A N 1
ATOM 678 C CA . SER A 1 86 ? 12.377 -3.522 -37.473 1.00 43.00 86 SER A CA 1
ATOM 679 C C . SER A 1 86 ? 11.389 -3.169 -38.586 1.00 43.00 86 SER A C 1
ATOM 681 O O . SER A 1 86 ? 10.241 -3.608 -38.542 1.00 43.00 86 SER A O 1
ATOM 683 N N . THR A 1 87 ? 11.842 -2.448 -39.610 1.00 47.16 87 THR A N 1
ATOM 684 C CA . THR A 1 87 ? 11.227 -2.467 -40.944 1.00 47.16 87 THR A CA 1
ATOM 685 C C . THR A 1 87 ? 12.297 -2.311 -42.022 1.00 47.16 87 THR A C 1
ATOM 687 O O . THR A 1 87 ? 12.972 -1.289 -42.038 1.00 47.16 87 THR A O 1
ATOM 690 N N . HIS A 1 88 ? 12.325 -3.288 -42.940 1.00 39.44 88 HIS A N 1
ATOM 691 C CA . HIS A 1 88 ? 12.955 -3.291 -44.274 1.00 39.44 88 HIS A CA 1
ATOM 692 C C . HIS A 1 88 ? 14.495 -3.302 -44.298 1.00 39.44 88 HIS A C 1
ATOM 694 O O . HIS A 1 88 ? 15.144 -2.559 -43.587 1.00 39.44 88 HIS A O 1
ATOM 700 N N . GLY A 1 89 ? 15.178 -4.113 -45.098 1.00 36.78 89 GLY A N 1
ATOM 701 C CA . GLY A 1 89 ? 14.781 -5.052 -46.138 1.00 36.78 89 GLY A CA 1
ATOM 702 C C . GLY A 1 89 ? 16.067 -5.651 -46.715 1.00 36.78 89 GLY A C 1
ATOM 703 O O . GLY A 1 89 ? 17.094 -4.984 -46.805 1.00 36.78 89 GLY A O 1
ATOM 704 N N . THR A 1 90 ? 16.023 -6.936 -47.029 1.00 46.84 90 THR A N 1
ATOM 705 C CA . THR A 1 90 ? 17.079 -7.697 -47.695 1.00 46.84 90 THR A CA 1
ATOM 706 C C . THR A 1 90 ? 17.289 -7.183 -49.122 1.00 46.84 90 THR A C 1
ATOM 708 O O . THR A 1 90 ? 16.307 -7.125 -49.851 1.00 46.84 90 THR A O 1
ATOM 711 N N . SER A 1 91 ? 18.529 -6.859 -49.515 1.00 41.94 91 SER A N 1
ATOM 712 C CA . SER A 1 91 ? 19.156 -7.124 -50.838 1.00 41.94 91 SER A CA 1
ATOM 713 C C . SER A 1 91 ? 20.541 -6.435 -50.856 1.00 41.94 91 SER A C 1
ATOM 715 O O . SER A 1 91 ? 20.606 -5.238 -50.615 1.00 41.94 91 SER A O 1
ATOM 717 N N . SER A 1 92 ? 21.701 -7.112 -50.927 1.00 43.84 92 SER A N 1
ATOM 718 C CA . SER A 1 92 ? 22.356 -7.638 -52.154 1.00 43.84 92 SER A CA 1
ATOM 719 C C . SER A 1 92 ? 22.121 -6.705 -53.355 1.00 43.84 92 SER A C 1
ATOM 721 O O . SER A 1 92 ? 20.978 -6.574 -53.778 1.00 43.84 92 SER A O 1
ATOM 723 N N . ARG A 1 93 ? 23.102 -6.015 -53.941 1.00 48.84 93 ARG A N 1
ATOM 724 C CA . ARG A 1 93 ? 24.451 -6.408 -54.368 1.00 48.84 93 ARG A CA 1
ATOM 725 C C . ARG A 1 93 ? 25.235 -5.146 -54.742 1.00 48.84 93 ARG A C 1
ATOM 727 O O . ARG A 1 93 ? 24.561 -4.148 -55.075 1.00 48.84 93 ARG A O 1
#

Organism: NCBI:txid1714841

Nearest PDB structures (foldseek):
  5b0u-assembly2_B  TM=6.624E-01  e=1.694E+00  Oplophorus gracilirostris
  7mjb-assembly1_A  TM=6.476E-01  e=3.055E+00  Oplophorus gracilirostris
  6o5l-assembly1_A  TM=4.383E-01  e=4.352E+00  Deinococcus peraridilitoris DSM 19664
  6cl5-assembly2_F  TM=3.114E-01  e=3.646E+00  Pseudomonas aeruginosa LESB58

Sequence (93 aa):
MTWRPILAAVEVQPAVWSMRDQAGEYGRVELRRVAGNELRYRCEFRGVLIGWATTLDTLADGTVPRLSRRQPPLIPGRSSPPRGRSTHGTSSR

Radius of gyration: 18.64 Å; Cα contacts (8 Å, |Δi|>4): 109; chains: 1; bounding box: 38×27×69 Å

Secondary structure (DSSP, 8-state):
-------EEEEEETTEEEEEETTEEEEEEEEEE-GGG-EEEEEEETTEEEEEESSHHHHHHHHHHHHHTTS----TT-PPPP-----------

pLDDT: mean 74.1, std 20.52, range [35.31, 95.88]

Solvent-accessible surface area (backbone atoms only — not comparable to full-atom values): 6078 Å² total; per-residue (Å²): 137,79,92,73,87,87,61,50,76,43,73,80,48,93,61,27,30,43,30,28,52,98,92,40,81,64,31,38,41,33,62,40,76,46,88,91,77,40,67,33,38,40,34,32,42,92,87,40,80,77,50,72,23,79,45,71,65,60,34,48,66,68,42,48,70,63,47,60,76,76,44,78,83,84,65,88,88,64,80,76,74,79,90,74,79,89,75,88,79,94,72,90,132

Foldseek 3Di:
DDDADDWDFPPPDVQKTFTADPVGGQWIWGWDQDPPRQIKIWIGGPNHTQDIDNDPVVVRVSRRVVSPVVDDDPPPPDDDDPPDDDDDDDDDD